Protein AF-A0AAP0C2S6-F1 (afdb_monomer)

Structure (mmCIF, N/CA/C/O backbone):
data_AF-A0AAP0C2S6-F1
#
_entry.id   AF-A0AAP0C2S6-F1
#
loop_
_atom_site.group_PDB
_atom_site.id
_atom_site.type_symbol
_atom_site.label_atom_id
_atom_site.label_alt_id
_atom_site.label_comp_id
_atom_site.label_asym_id
_atom_site.label_entity_id
_atom_site.label_seq_id
_atom_site.pdbx_PDB_ins_code
_atom_site.Cartn_x
_atom_site.Cartn_y
_atom_site.Cartn_z
_atom_site.occupancy
_atom_site.B_iso_or_equiv
_atom_site.auth_seq_id
_atom_site.auth_comp_id
_atom_site.auth_asym_id
_atom_site.auth_atom_id
_atom_site.pdbx_PDB_model_num
ATOM 1 N N . MET A 1 1 ? 3.306 -11.072 3.815 1.00 77.88 1 MET A N 1
ATOM 2 C CA . MET A 1 1 ? 3.794 -11.062 2.414 1.00 77.88 1 MET A CA 1
ATOM 3 C C . MET A 1 1 ? 3.674 -9.688 1.742 1.00 77.88 1 MET A C 1
ATOM 5 O O . MET A 1 1 ? 4.682 -9.221 1.226 1.00 77.88 1 MET A O 1
ATOM 9 N N . LEU A 1 2 ? 2.526 -8.994 1.795 1.00 85.88 2 LEU A N 1
ATOM 10 C CA . LEU A 1 2 ? 2.356 -7.652 1.191 1.00 85.88 2 LEU A CA 1
ATOM 11 C C . LEU A 1 2 ? 3.122 -6.528 1.911 1.00 85.88 2 LEU A C 1
ATOM 13 O O . LEU A 1 2 ? 3.770 -5.707 1.269 1.00 85.88 2 LEU A O 1
ATOM 17 N N . SER A 1 3 ? 3.154 -6.551 3.245 1.00 86.12 3 SER A N 1
ATOM 18 C CA . SER A 1 3 ? 3.886 -5.569 4.065 1.00 86.12 3 SER A CA 1
ATOM 19 C C . SER A 1 3 ? 5.390 -5.477 3.751 1.00 86.12 3 SER A C 1
ATOM 21 O O . SER A 1 3 ? 6.001 -4.426 3.945 1.00 86.12 3 SER A O 1
ATOM 23 N N . ARG A 1 4 ? 5.995 -6.567 3.252 1.00 88.69 4 ARG A N 1
ATOM 24 C CA . ARG A 1 4 ? 7.385 -6.591 2.763 1.00 88.69 4 ARG A CA 1
ATOM 25 C C . ARG A 1 4 ? 7.497 -6.016 1.349 1.00 88.69 4 ARG A C 1
ATOM 27 O O . ARG A 1 4 ? 8.395 -5.219 1.102 1.00 88.69 4 ARG A O 1
ATOM 34 N N . LYS A 1 5 ? 6.566 -6.362 0.450 1.00 89.06 5 LYS A N 1
ATOM 35 C CA . LYS A 1 5 ? 6.506 -5.819 -0.921 1.00 89.06 5 LYS A CA 1
ATOM 36 C C . LYS A 1 5 ? 6.344 -4.296 -0.933 1.00 89.06 5 LYS A C 1
ATOM 38 O O . LYS A 1 5 ? 6.972 -3.646 -1.757 1.00 89.06 5 LYS A O 1
ATOM 43 N N . LEU A 1 6 ? 5.623 -3.735 0.039 1.00 88.88 6 LEU A N 1
ATOM 44 C CA . LEU A 1 6 ? 5.512 -2.286 0.261 1.00 88.88 6 LEU A CA 1
ATOM 45 C C . LEU A 1 6 ? 6.873 -1.583 0.338 1.00 88.88 6 LEU A C 1
ATOM 47 O O . LEU A 1 6 ? 7.034 -0.520 -0.244 1.00 88.88 6 LEU A O 1
ATOM 51 N N . LEU A 1 7 ? 7.869 -2.176 1.007 1.00 87.44 7 LEU A N 1
ATOM 52 C CA . LEU A 1 7 ? 9.213 -1.589 1.068 1.00 87.44 7 LEU A CA 1
ATOM 53 C C . LEU A 1 7 ? 9.973 -1.690 -0.256 1.00 87.44 7 LEU A C 1
ATOM 55 O O . LEU A 1 7 ? 10.783 -0.827 -0.561 1.00 87.44 7 LEU A O 1
ATOM 59 N N . SER A 1 8 ? 9.749 -2.766 -1.007 1.00 86.12 8 SER A N 1
ATOM 60 C CA . SER A 1 8 ? 10.485 -3.040 -2.242 1.00 86.12 8 SER A CA 1
ATOM 61 C C . SER A 1 8 ? 9.928 -2.290 -3.450 1.00 86.12 8 SER A C 1
ATOM 63 O O . SER A 1 8 ? 10.669 -2.074 -4.404 1.00 86.12 8 SER A O 1
ATOM 65 N N . LYS A 1 9 ? 8.631 -1.964 -3.452 1.00 87.56 9 LYS A N 1
ATOM 66 C CA . LYS A 1 9 ? 7.914 -1.452 -4.629 1.00 87.56 9 LYS A CA 1
ATOM 67 C C . LYS A 1 9 ? 7.452 -0.002 -4.512 1.00 87.56 9 LYS A C 1
ATOM 69 O O . LYS A 1 9 ? 7.026 0.550 -5.517 1.00 87.56 9 LYS A O 1
ATOM 74 N N . MET A 1 10 ? 7.513 0.604 -3.326 1.00 86.81 10 MET A N 1
ATOM 75 C CA . MET A 1 10 ? 7.065 1.981 -3.105 1.00 86.81 10 MET A CA 1
ATOM 76 C C . MET A 1 10 ? 8.122 2.806 -2.373 1.00 86.81 10 MET A C 1
ATOM 78 O O . MET A 1 10 ? 8.751 2.350 -1.411 1.00 86.81 10 MET A O 1
ATOM 82 N N . THR A 1 11 ? 8.272 4.053 -2.808 1.00 90.12 11 THR A N 1
ATOM 83 C CA . THR A 1 11 ? 9.143 5.048 -2.168 1.00 90.12 11 THR A CA 1
ATOM 84 C C . THR A 1 11 ? 8.616 5.442 -0.779 1.00 90.12 11 THR A C 1
ATOM 86 O O . THR A 1 11 ? 7.508 5.065 -0.394 1.00 90.12 11 THR A O 1
ATOM 89 N N . SER A 1 12 ? 9.407 6.156 0.039 1.00 89.56 12 SER A N 1
ATOM 90 C CA . SER A 1 12 ? 8.933 6.581 1.376 1.00 89.56 12 SER A CA 1
ATOM 91 C C . SER A 1 12 ? 7.735 7.524 1.280 1.00 89.56 12 SER A C 1
ATOM 93 O O . SER A 1 12 ? 6.725 7.290 1.937 1.00 89.56 12 SER A O 1
ATOM 95 N N . SER A 1 13 ? 7.814 8.510 0.382 1.00 91.00 13 SER A N 1
ATOM 96 C CA . SER A 1 13 ? 6.762 9.510 0.186 1.00 91.00 13 SER A CA 1
ATOM 97 C C . SER A 1 13 ? 5.444 8.886 -0.287 1.00 91.00 13 SER A C 1
ATOM 99 O O . SER A 1 13 ? 4.394 9.178 0.279 1.00 91.00 13 SER A O 1
ATOM 101 N N . GLU A 1 14 ? 5.487 7.955 -1.249 1.00 90.75 14 GLU A N 1
ATOM 102 C CA . GLU A 1 14 ? 4.284 7.236 -1.698 1.00 90.75 14 GLU A CA 1
ATOM 103 C C . GLU A 1 14 ? 3.646 6.403 -0.582 1.00 90.75 14 GLU A C 1
ATOM 105 O O . GLU A 1 14 ? 2.429 6.251 -0.535 1.00 90.75 14 GLU A O 1
ATOM 110 N N . ARG A 1 15 ? 4.458 5.830 0.314 1.00 92.31 15 ARG A N 1
ATOM 111 C CA . ARG A 1 15 ? 3.940 5.059 1.448 1.00 92.31 15 ARG A CA 1
ATOM 112 C C . ARG A 1 15 ? 3.266 5.959 2.470 1.00 92.31 15 ARG A C 1
ATOM 114 O O . ARG A 1 15 ? 2.214 5.596 2.977 1.00 92.31 15 ARG A O 1
ATOM 121 N N . GLU A 1 16 ? 3.869 7.101 2.773 1.00 92.12 16 GLU A N 1
ATOM 122 C CA . GLU A 1 16 ? 3.319 8.078 3.715 1.00 92.12 16 GLU A CA 1
ATOM 123 C C . GLU A 1 16 ? 1.986 8.641 3.216 1.00 92.12 16 GLU A C 1
ATOM 125 O O . GLU A 1 16 ? 1.015 8.637 3.971 1.00 92.12 16 GLU A O 1
ATOM 130 N N . SER A 1 17 ? 1.893 9.015 1.935 1.00 92.88 17 SER A N 1
ATOM 131 C CA . SER A 1 17 ? 0.629 9.479 1.351 1.00 92.88 17 SER A CA 1
ATOM 132 C C . SER A 1 17 ? -0.447 8.389 1.352 1.00 92.88 17 SER A C 1
ATOM 134 O O . SER A 1 17 ? -1.605 8.672 1.662 1.00 92.88 17 SER A O 1
ATOM 136 N N . LEU A 1 18 ? -0.067 7.132 1.091 1.00 93.19 18 LEU A N 1
ATOM 137 C CA . LEU A 1 18 ? -0.966 5.985 1.219 1.00 93.19 18 LEU A CA 1
ATOM 138 C C . LEU A 1 18 ? -1.464 5.800 2.650 1.00 93.19 18 LEU A C 1
ATOM 140 O O . LEU A 1 18 ? -2.658 5.613 2.847 1.00 93.19 18 LEU A O 1
ATOM 144 N N . PHE A 1 19 ? -0.587 5.860 3.652 1.00 93.56 19 PHE A N 1
ATOM 145 C CA . PHE A 1 19 ? -1.004 5.704 5.045 1.00 93.56 19 PHE A CA 1
ATOM 146 C C . PHE A 1 19 ? -1.987 6.797 5.459 1.00 93.56 19 PHE A C 1
ATOM 148 O O . PHE A 1 19 ? -3.040 6.472 6.000 1.00 93.56 19 PHE A O 1
ATOM 155 N N . VAL A 1 20 ? -1.713 8.055 5.105 1.00 93.25 20 VAL A N 1
ATOM 156 C CA . VAL A 1 20 ? -2.617 9.176 5.391 1.00 93.25 20 VAL A CA 1
ATOM 157 C C . VAL A 1 20 ? -3.966 8.995 4.689 1.00 93.25 20 VAL A C 1
ATOM 159 O O . VAL A 1 20 ? -5.003 9.113 5.340 1.00 93.25 20 VAL A O 1
ATOM 162 N N . LYS A 1 21 ? -3.978 8.638 3.395 1.00 92.94 21 LYS A N 1
ATOM 163 C CA . LYS A 1 21 ? -5.222 8.392 2.640 1.00 92.94 21 LYS A CA 1
ATOM 164 C C . LYS A 1 21 ? -6.060 7.272 3.267 1.00 92.94 21 LYS A C 1
ATOM 166 O O . LYS A 1 21 ? -7.281 7.363 3.307 1.00 92.94 21 LYS A O 1
ATOM 171 N N . TRP A 1 22 ? -5.401 6.234 3.774 1.00 91.94 22 TRP A N 1
ATOM 172 C CA . TRP A 1 22 ? -6.043 5.063 4.373 1.00 91.94 22 TRP A CA 1
ATOM 173 C C . TRP A 1 22 ? -6.330 5.217 5.874 1.00 91.94 22 TRP A C 1
ATOM 175 O O . TRP A 1 22 ? -6.739 4.251 6.519 1.00 91.94 22 TRP A O 1
ATOM 185 N N . GLY A 1 23 ? -6.133 6.416 6.437 1.00 91.69 23 GLY A N 1
ATOM 186 C CA . GLY A 1 23 ? -6.427 6.717 7.840 1.00 91.69 23 GLY A CA 1
ATOM 187 C C . GLY A 1 23 ? -5.483 6.042 8.837 1.00 91.69 23 GLY A C 1
ATOM 188 O O . GLY A 1 23 ? -5.846 5.844 9.994 1.00 91.69 23 GLY A O 1
ATOM 189 N N . ILE A 1 24 ? -4.283 5.660 8.400 1.00 92.75 24 ILE A N 1
ATOM 190 C CA . ILE A 1 24 ? -3.248 5.074 9.250 1.00 92.75 24 ILE A CA 1
ATOM 191 C C . ILE A 1 24 ? -2.311 6.189 9.701 1.00 92.75 24 ILE A C 1
ATOM 193 O O . ILE A 1 24 ? -1.646 6.826 8.884 1.00 92.75 24 ILE A O 1
ATOM 197 N N . ASP A 1 25 ? -2.218 6.375 11.013 1.00 91.88 25 ASP A N 1
ATOM 198 C CA . ASP A 1 25 ? -1.285 7.331 11.596 1.00 91.88 25 ASP A CA 1
ATOM 199 C C . ASP A 1 25 ? 0.179 6.949 11.298 1.00 91.88 25 ASP A C 1
ATOM 201 O O . ASP A 1 25 ? 0.573 5.776 11.356 1.00 91.88 25 ASP A O 1
ATOM 205 N N . LEU A 1 26 ? 1.000 7.950 10.973 1.00 89.12 26 LEU A N 1
ATOM 206 C CA . LEU A 1 26 ? 2.397 7.754 10.583 1.00 89.12 26 LEU A CA 1
ATOM 207 C C . LEU A 1 26 ? 3.251 7.247 11.749 1.00 89.12 26 LEU A C 1
ATOM 209 O O . LEU A 1 26 ? 4.169 6.455 11.506 1.00 89.12 26 LEU A O 1
ATOM 213 N N . GLU A 1 27 ? 2.889 7.619 12.978 1.00 89.12 27 GLU A N 1
ATOM 214 C CA . GLU A 1 27 ? 3.523 7.178 14.227 1.00 89.12 27 GLU A CA 1
ATOM 215 C C . GLU A 1 27 ? 3.019 5.803 14.705 1.00 89.12 27 GLU A C 1
ATOM 217 O O . GLU A 1 27 ? 3.521 5.226 15.675 1.00 89.12 27 GLU A O 1
ATOM 222 N N . SER A 1 28 ? 2.047 5.216 14.000 1.00 88.81 28 SER A N 1
ATOM 223 C CA . SER A 1 28 ? 1.444 3.950 14.396 1.00 88.81 28 SER A CA 1
ATOM 224 C C . SER A 1 28 ? 2.398 2.760 14.249 1.00 88.81 28 SER A C 1
ATOM 226 O O . SER A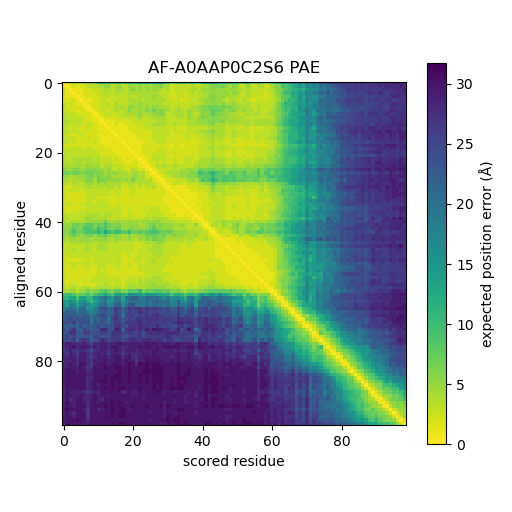 1 28 ? 3.074 2.549 13.230 1.00 88.81 28 SER A O 1
ATOM 228 N N . LYS A 1 29 ? 2.398 1.887 15.263 1.00 88.94 29 LYS A N 1
ATOM 229 C CA . LYS A 1 29 ? 3.158 0.632 15.233 1.00 88.94 29 LYS A CA 1
ATOM 230 C C . LYS A 1 29 ? 2.609 -0.286 14.146 1.00 88.94 29 LYS A C 1
ATOM 232 O O . LYS A 1 29 ? 1.409 -0.474 14.006 1.00 88.94 29 LYS A O 1
ATOM 237 N N . ASN A 1 30 ? 3.495 -0.938 13.398 1.00 89.25 30 ASN A N 1
ATOM 238 C CA . ASN A 1 30 ? 3.112 -1.907 12.366 1.00 89.25 30 ASN A CA 1
ATOM 239 C C . ASN A 1 30 ? 2.210 -1.344 11.243 1.00 89.25 30 ASN A C 1
ATOM 241 O O . ASN A 1 30 ? 1.499 -2.117 10.605 1.00 89.25 30 ASN A O 1
ATOM 245 N N . ARG A 1 31 ? 2.295 -0.044 10.916 1.00 92.69 31 ARG A N 1
ATOM 246 C CA . ARG A 1 31 ? 1.541 0.622 9.825 1.00 92.69 31 ARG A CA 1
ATOM 247 C C . ARG A 1 31 ? 1.430 -0.174 8.513 1.00 92.69 31 ARG A C 1
ATOM 249 O O . ARG A 1 31 ? 0.367 -0.296 7.919 1.00 92.69 31 ARG A O 1
ATOM 256 N N . ARG A 1 32 ? 2.521 -0.827 8.098 1.00 90.94 32 ARG A N 1
ATOM 257 C CA . ARG A 1 32 ? 2.567 -1.675 6.887 1.00 90.94 32 ARG A CA 1
ATOM 258 C C . ARG A 1 32 ? 1.675 -2.914 6.973 1.00 90.94 32 ARG A C 1
ATOM 260 O O . ARG A 1 32 ? 1.195 -3.393 5.953 1.00 90.94 32 ARG A O 1
ATOM 267 N N . PHE A 1 33 ? 1.553 -3.490 8.163 1.00 92.25 33 PHE A N 1
ATOM 268 C CA . PHE A 1 33 ? 0.698 -4.644 8.404 1.00 92.25 33 PHE A CA 1
ATOM 269 C C . PHE A 1 33 ? -0.766 -4.217 8.499 1.00 92.25 33 PHE A C 1
ATOM 271 O O . PHE A 1 33 ? -1.599 -4.858 7.873 1.00 92.25 33 PHE A O 1
ATOM 278 N N . GLN A 1 34 ? -1.047 -3.097 9.173 1.00 92.62 34 GLN A N 1
ATOM 279 C CA . GLN A 1 34 ? -2.393 -2.520 9.235 1.00 92.62 34 GLN A CA 1
ATOM 280 C C . GLN A 1 34 ? -2.941 -2.232 7.837 1.00 92.62 34 GLN A C 1
ATOM 282 O O . GLN A 1 34 ? -4.027 -2.692 7.505 1.00 92.62 34 GLN A O 1
ATOM 287 N N . LEU A 1 35 ? -2.147 -1.581 6.976 1.00 93.38 35 LEU A N 1
ATOM 288 C CA . LEU A 1 35 ? -2.535 -1.355 5.582 1.00 93.38 35 LEU A CA 1
ATOM 289 C C . LEU A 1 35 ? -2.842 -2.675 4.872 1.00 93.38 35 LEU A C 1
ATOM 291 O O . LEU A 1 35 ? -3.880 -2.812 4.240 1.00 93.38 35 LEU A O 1
ATOM 295 N N . ALA A 1 36 ? -1.967 -3.674 5.019 1.00 91.88 36 ALA A N 1
ATOM 296 C CA . ALA A 1 36 ? -2.176 -4.977 4.400 1.00 91.88 36 ALA A CA 1
ATOM 297 C C . ALA A 1 36 ? -3.453 -5.682 4.882 1.00 91.88 36 ALA A C 1
ATOM 299 O O . ALA A 1 36 ? -3.997 -6.469 4.119 1.00 91.88 36 ALA A O 1
ATOM 300 N N . GLN A 1 37 ? -3.918 -5.424 6.107 1.00 91.31 37 GLN A N 1
ATOM 301 C CA . GLN A 1 37 ? -5.203 -5.926 6.595 1.00 91.31 37 GLN A CA 1
ATOM 302 C C . GLN A 1 37 ? -6.368 -5.125 6.006 1.00 91.31 37 GLN A C 1
ATOM 304 O O . GLN A 1 37 ? -7.275 -5.729 5.446 1.00 91.31 37 GLN A O 1
ATOM 309 N N . LEU A 1 38 ? -6.308 -3.788 6.052 1.00 91.50 38 LEU A N 1
ATOM 310 C CA . LEU A 1 38 ? -7.375 -2.902 5.568 1.00 91.50 38 LEU A CA 1
ATOM 311 C C . LEU A 1 38 ? -7.735 -3.116 4.091 1.00 91.50 38 LEU A C 1
ATOM 313 O O . LEU A 1 38 ? -8.899 -2.959 3.727 1.00 91.50 38 LEU A O 1
ATOM 317 N N . LEU A 1 39 ? -6.766 -3.519 3.264 1.00 92.38 39 LEU A N 1
ATOM 318 C CA . LEU A 1 39 ? -6.988 -3.866 1.853 1.00 92.38 39 LEU A CA 1
ATOM 319 C C . LEU A 1 39 ? -7.989 -5.020 1.650 1.00 92.38 39 LEU A C 1
ATOM 321 O O . LEU A 1 39 ? -8.556 -5.138 0.573 1.00 92.38 39 LEU A O 1
ATOM 325 N N . TRP A 1 40 ? -8.207 -5.875 2.655 1.00 90.38 40 TRP A N 1
ATOM 326 C CA . TRP A 1 40 ? -9.109 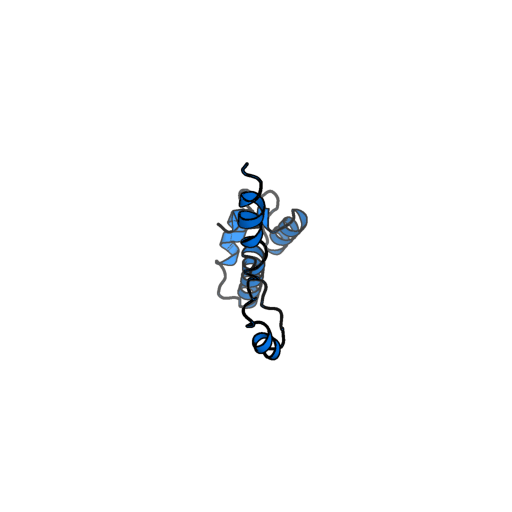-7.034 2.561 1.00 90.38 40 TRP A CA 1
ATOM 327 C C . TRP A 1 40 ? -10.315 -6.947 3.501 1.00 90.38 40 TRP A C 1
ATOM 329 O O . TRP A 1 40 ? -11.161 -7.834 3.480 1.00 90.38 40 TRP A O 1
ATOM 339 N N . THR A 1 41 ? -10.395 -5.915 4.348 1.00 89.31 41 THR A N 1
ATOM 340 C CA . THR A 1 41 ? -11.429 -5.834 5.391 1.00 89.31 41 THR A CA 1
ATOM 341 C C . THR A 1 41 ? -12.770 -5.329 4.868 1.00 89.31 41 THR A C 1
ATOM 343 O O . THR A 1 41 ? -13.807 -5.786 5.336 1.00 89.31 41 THR A O 1
ATOM 34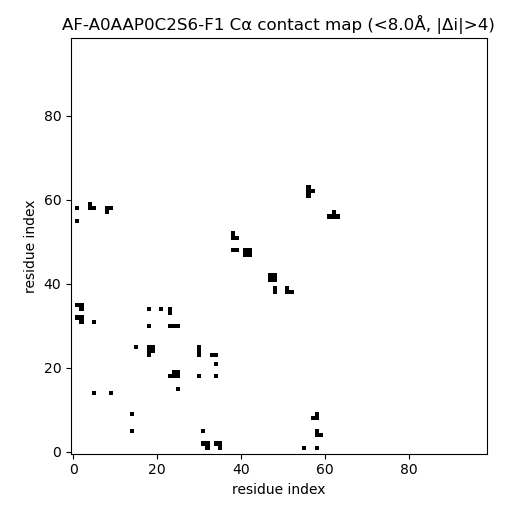6 N N . LYS A 1 42 ? -12.774 -4.364 3.941 1.00 85.88 42 LYS A N 1
ATOM 347 C CA . LYS A 1 42 ? -14.011 -3.765 3.423 1.00 85.88 42 LYS A CA 1
ATOM 348 C C . LYS A 1 42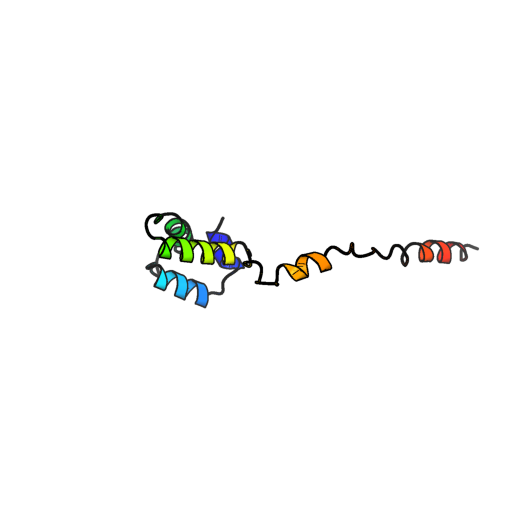 ? -14.294 -4.298 2.024 1.00 85.88 42 LYS A C 1
ATOM 350 O O . LYS A 1 42 ? -13.650 -3.890 1.064 1.00 85.88 42 LYS A O 1
ATOM 355 N N . THR A 1 43 ? -15.251 -5.213 1.929 1.00 88.31 43 THR A N 1
ATOM 356 C CA . THR A 1 43 ? -15.719 -5.798 0.660 1.00 88.31 43 THR A CA 1
ATOM 357 C C . THR A 1 43 ? -17.027 -5.195 0.164 1.00 88.31 43 THR A C 1
ATOM 359 O O . THR A 1 43 ? -17.410 -5.425 -0.978 1.00 88.31 43 THR A O 1
ATOM 362 N N . ASP A 1 44 ? -17.700 -4.427 1.017 1.00 89.44 44 ASP A N 1
ATOM 363 C CA . ASP A 1 44 ? -19.046 -3.909 0.759 1.00 89.44 44 ASP A CA 1
ATOM 364 C C . ASP A 1 44 ? -19.027 -2.633 -0.096 1.00 89.44 44 ASP A C 1
ATOM 366 O O . ASP A 1 44 ? -20.032 -2.262 -0.697 1.00 89.44 44 ASP A O 1
ATOM 370 N N . ASP A 1 45 ? -17.870 -1.971 -0.161 1.00 92.31 45 ASP A N 1
ATOM 371 C CA . ASP A 1 45 ? -17.647 -0.751 -0.927 1.00 92.31 45 ASP A CA 1
ATOM 372 C C . ASP A 1 45 ? -16.810 -1.064 -2.173 1.00 92.31 45 ASP A C 1
ATOM 374 O O . ASP A 1 45 ? -15.629 -1.413 -2.093 1.00 92.31 45 ASP A O 1
ATOM 378 N N . ILE A 1 46 ? -17.443 -0.944 -3.340 1.00 9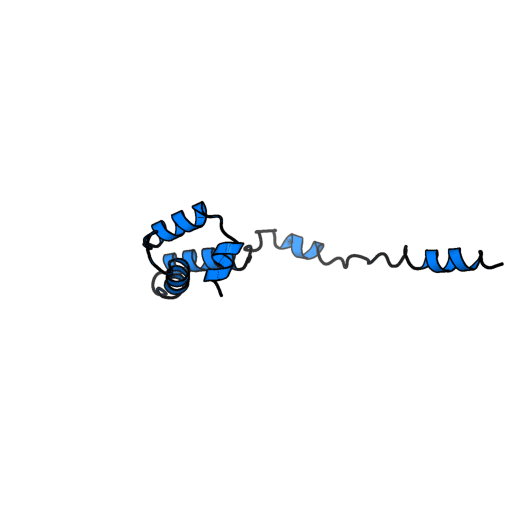1.00 46 ILE A N 1
ATOM 379 C CA . ILE A 1 46 ? -16.832 -1.236 -4.639 1.00 91.00 46 ILE A CA 1
ATOM 380 C C . ILE A 1 46 ? -15.658 -0.286 -4.915 1.00 91.00 46 ILE A C 1
ATOM 382 O O . ILE A 1 46 ? -14.664 -0.709 -5.510 1.00 91.00 46 ILE A O 1
ATOM 386 N N . GLU A 1 47 ? -15.730 0.972 -4.469 1.00 90.75 47 GLU A N 1
ATOM 387 C CA . GLU A 1 47 ? -14.634 1.930 -4.644 1.00 90.75 47 GLU A CA 1
ATOM 388 C C . GLU A 1 47 ? -13.425 1.512 -3.808 1.00 90.75 47 GLU A C 1
ATOM 390 O O . GLU A 1 47 ? -12.309 1.428 -4.324 1.00 90.75 47 GLU A O 1
ATOM 395 N N . HIS A 1 48 ? -13.657 1.135 -2.548 1.00 92.12 48 HIS A N 1
ATOM 396 C CA . HIS A 1 48 ? -12.612 0.600 -1.674 1.00 92.12 48 HIS A CA 1
ATOM 397 C C . HIS A 1 48 ? -11.972 -0.665 -2.253 1.00 92.12 48 HIS A C 1
ATOM 399 O O . HIS A 1 48 ? -10.748 -0.812 -2.221 1.00 92.12 48 HIS A O 1
ATOM 405 N N . VAL A 1 49 ? -12.776 -1.583 -2.797 1.00 92.19 49 VAL A N 1
ATOM 406 C CA . VAL A 1 49 ? -12.282 -2.819 -3.425 1.00 92.19 49 VAL A CA 1
ATOM 407 C C . VAL A 1 49 ? -11.416 -2.501 -4.641 1.00 92.19 49 VAL A C 1
ATOM 409 O O . VAL A 1 49 ? -10.339 -3.081 -4.787 1.00 92.19 49 VAL A O 1
ATOM 412 N N . LYS A 1 50 ? -11.842 -1.554 -5.483 1.00 92.00 50 LYS A N 1
ATOM 413 C CA . LYS A 1 50 ? -11.072 -1.117 -6.650 1.00 92.00 50 LYS A CA 1
ATOM 414 C C . LYS A 1 50 ? -9.728 -0.521 -6.236 1.00 92.00 50 LYS A C 1
ATOM 416 O O . LYS A 1 50 ? -8.689 -0.975 -6.708 1.00 92.00 50 LYS A O 1
ATOM 421 N N . GLU A 1 51 ? -9.727 0.424 -5.297 1.00 92.12 51 GLU A N 1
ATOM 422 C CA . GLU A 1 51 ? -8.482 1.020 -4.802 1.00 92.12 51 GLU A CA 1
ATOM 423 C C . GLU A 1 51 ? -7.567 -0.019 -4.139 1.00 92.12 51 GLU A C 1
ATOM 425 O O . GLU A 1 51 ? -6.344 0.019 -4.300 1.00 92.12 51 GLU A O 1
ATOM 430 N N . SER A 1 52 ? -8.151 -0.980 -3.416 1.00 92.81 52 SER A N 1
ATOM 431 C CA . SER A 1 52 ? -7.404 -2.084 -2.815 1.00 92.81 52 SER A CA 1
ATOM 432 C C . SER A 1 52 ? -6.720 -2.938 -3.879 1.00 92.81 52 SER A C 1
ATOM 434 O O . SER A 1 52 ? -5.534 -3.261 -3.751 1.00 92.81 52 SER A O 1
ATOM 436 N N . ALA A 1 53 ? -7.453 -3.284 -4.941 1.00 91.19 53 ALA A N 1
ATOM 437 C CA . ALA A 1 53 ? -6.944 -4.063 -6.060 1.00 91.19 53 ALA A CA 1
ATOM 438 C C . ALA A 1 53 ? -5.802 -3.333 -6.780 1.00 91.19 53 ALA A C 1
ATOM 440 O O . ALA A 1 53 ? -4.761 -3.946 -7.016 1.00 91.19 53 ALA A O 1
ATOM 441 N N . ASP A 1 54 ? -5.935 -2.028 -7.024 1.00 91.06 54 ASP A N 1
ATOM 442 C CA . ASP A 1 54 ? -4.898 -1.206 -7.662 1.00 91.06 54 ASP A CA 1
ATOM 443 C C . ASP A 1 54 ? -3.597 -1.192 -6.844 1.00 91.06 54 ASP A C 1
ATOM 445 O O . ASP A 1 54 ? -2.491 -1.368 -7.372 1.00 91.06 54 ASP A O 1
ATOM 449 N N . ILE A 1 55 ? -3.708 -1.045 -5.519 1.00 91.50 55 ILE A N 1
ATOM 450 C CA . ILE A 1 55 ? -2.550 -1.089 -4.617 1.00 91.50 55 ILE A CA 1
ATOM 451 C C . ILE A 1 55 ? -1.894 -2.471 -4.663 1.00 91.50 55 ILE A C 1
ATOM 453 O O . ILE A 1 55 ? -0.669 -2.574 -4.775 1.00 91.50 55 ILE A O 1
ATOM 457 N N . VAL A 1 56 ? -2.682 -3.546 -4.592 1.00 91.69 56 VAL A N 1
ATOM 458 C CA . VAL A 1 56 ? -2.159 -4.917 -4.658 1.00 91.69 56 VAL A CA 1
ATOM 459 C C . VAL A 1 56 ? -1.491 -5.182 -6.006 1.00 91.69 56 VAL A C 1
ATOM 461 O O . VAL A 1 56 ? -0.396 -5.747 -6.022 1.00 91.69 56 VAL A O 1
ATOM 464 N N . ALA A 1 57 ? -2.072 -4.722 -7.113 1.00 90.31 57 ALA A N 1
ATOM 465 C CA . ALA A 1 57 ? -1.505 -4.844 -8.451 1.00 90.31 57 ALA A CA 1
ATOM 466 C C . ALA A 1 57 ? -0.123 -4.176 -8.524 1.00 90.31 57 ALA A C 1
ATOM 468 O O . ALA A 1 57 ? 0.873 -4.834 -8.851 1.00 90.31 57 ALA A O 1
ATOM 469 N N . LYS A 1 58 ? -0.016 -2.925 -8.053 1.00 88.25 58 LYS A N 1
ATOM 470 C CA . LYS A 1 58 ? 1.261 -2.196 -7.962 1.00 88.25 58 LYS A CA 1
ATOM 471 C C . LYS A 1 58 ? 2.294 -2.929 -7.094 1.00 88.25 58 LYS A C 1
ATOM 473 O O . LYS A 1 58 ? 3.471 -3.004 -7.452 1.00 88.25 58 LYS A O 1
ATOM 478 N N . LEU A 1 59 ? 1.880 -3.524 -5.971 1.00 89.75 59 LEU A N 1
ATOM 479 C CA . LEU A 1 59 ? 2.772 -4.273 -5.072 1.00 89.75 59 LEU A CA 1
ATOM 480 C C . LEU A 1 59 ? 3.217 -5.628 -5.632 1.00 89.75 59 LEU A C 1
ATOM 482 O O . LEU A 1 59 ? 4.338 -6.086 -5.372 1.00 89.75 59 LEU A O 1
ATOM 486 N N . VAL A 1 60 ? 2.345 -6.311 -6.366 1.00 88.00 60 VAL A N 1
ATOM 487 C CA . VAL A 1 60 ? 2.658 -7.595 -6.998 1.00 88.00 60 VAL A CA 1
ATOM 488 C C . VAL A 1 60 ? 3.487 -7.386 -8.266 1.00 88.00 60 VAL A C 1
ATOM 490 O O . VAL A 1 60 ? 4.249 -8.281 -8.626 1.00 88.00 60 VAL A O 1
ATOM 493 N N . GLY A 1 61 ? 3.464 -6.181 -8.841 1.00 78.75 61 GLY A N 1
ATOM 494 C CA . GLY A 1 61 ? 4.025 -5.909 -10.161 1.00 78.75 61 GLY A CA 1
ATOM 495 C C . GLY A 1 61 ? 3.097 -6.395 -11.270 1.00 78.75 61 GLY A C 1
ATOM 496 O O . GLY A 1 61 ? 3.561 -6.638 -12.378 1.00 78.75 61 GLY A O 1
ATOM 497 N N . TYR A 1 62 ? 1.810 -6.564 -10.954 1.00 69.94 62 TYR A N 1
ATOM 498 C CA . TYR A 1 62 ? 0.780 -6.771 -11.952 1.00 69.94 62 TYR A CA 1
ATOM 499 C C . TYR A 1 62 ? 0.527 -5.413 -12.595 1.00 69.94 62 TYR A C 1
ATOM 501 O O . TYR A 1 62 ? -0.157 -4.553 -12.046 1.00 69.94 62 TYR A O 1
ATOM 509 N N . VAL A 1 63 ? 1.203 -5.185 -13.712 1.00 59.94 63 VAL A N 1
ATOM 510 C CA . VAL A 1 63 ? 0.859 -4.111 -14.631 1.00 59.94 63 VAL A CA 1
ATOM 511 C C . VAL A 1 63 ? -0.408 -4.599 -15.312 1.00 59.94 63 VAL A C 1
ATOM 513 O O . VAL A 1 63 ? -0.381 -5.659 -15.940 1.00 59.94 63 VAL A O 1
ATOM 516 N N . GLU A 1 64 ? -1.522 -3.888 -15.114 1.00 59.16 64 GLU A N 1
ATOM 517 C CA . GLU A 1 64 ? -2.699 -4.061 -15.964 1.00 59.16 64 GLU A CA 1
ATOM 518 C C . GLU A 1 64 ? -2.171 -4.069 -17.396 1.00 59.16 64 GLU A C 1
ATOM 520 O O . GLU A 1 64 ? -1.425 -3.140 -17.729 1.00 59.16 64 GLU A O 1
ATOM 525 N N . PRO A 1 65 ? -2.386 -5.146 -18.18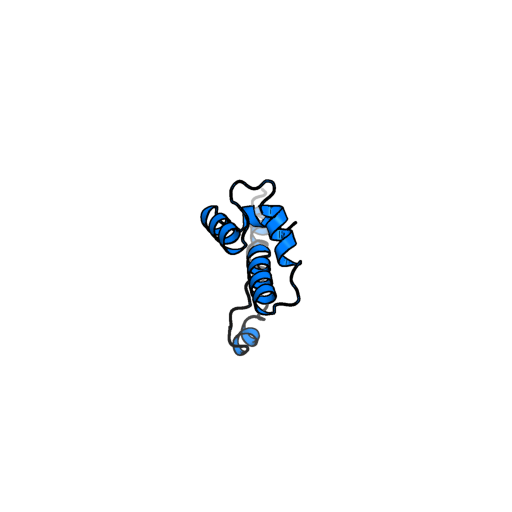2 1.00 53.88 65 PRO A N 1
ATOM 526 C CA . PRO A 1 65 ? -1.848 -5.200 -19.523 1.00 53.88 65 PRO A CA 1
ATOM 527 C C . PRO A 1 65 ? -2.318 -3.916 -20.163 1.00 53.88 65 PRO A C 1
ATOM 529 O O . PRO A 1 65 ? -3.524 -3.672 -20.252 1.00 53.88 65 PRO A O 1
ATOM 532 N N . ASN A 1 66 ? -1.346 -3.064 -20.501 1.00 54.00 66 ASN A N 1
ATOM 533 C CA . ASN A 1 66 ? -1.576 -1.866 -21.278 1.00 54.00 66 ASN A CA 1
ATOM 534 C C . ASN A 1 66 ? -2.613 -2.271 -22.319 1.00 54.00 66 ASN A C 1
ATOM 536 O O . ASN A 1 66 ? -2.535 -3.392 -22.832 1.00 54.00 66 ASN A O 1
ATOM 540 N N . THR A 1 67 ? -3.579 -1.415 -22.606 1.00 56.38 67 THR A N 1
ATOM 541 C CA . THR A 1 67 ? -4.491 -1.558 -23.739 1.00 56.38 67 THR A CA 1
ATOM 542 C C . THR A 1 67 ? -3.689 -1.550 -25.050 1.00 56.38 67 THR A C 1
ATOM 544 O O . THR A 1 67 ? -3.872 -0.713 -25.922 1.00 56.38 67 THR A O 1
ATOM 547 N N . THR A 1 68 ? -2.743 -2.474 -25.211 1.00 56.75 68 THR A N 1
ATOM 548 C CA . THR A 1 68 ? -2.252 -2.931 -26.482 1.00 56.75 68 THR A CA 1
ATOM 549 C C . THR A 1 68 ? -3.508 -3.429 -27.171 1.00 56.75 68 THR A C 1
ATOM 551 O O . THR A 1 68 ? -4.173 -4.314 -26.612 1.00 56.75 68 THR A O 1
ATOM 554 N N . PRO A 1 69 ? -3.895 -2.837 -28.311 1.00 52.84 69 PRO A N 1
ATOM 555 C CA . PRO A 1 69 ? -5.034 -3.335 -29.058 1.00 52.84 69 PRO A CA 1
ATOM 556 C C . PRO A 1 69 ? -4.831 -4.840 -29.220 1.00 52.84 69 PRO A C 1
ATOM 558 O O . PRO A 1 69 ? -3.716 -5.282 -29.509 1.00 52.84 69 PRO A O 1
ATOM 561 N N . MET A 1 70 ? -5.879 -5.630 -28.969 1.00 58.12 70 MET A N 1
ATOM 562 C CA . MET A 1 70 ? -5.834 -7.098 -29.053 1.00 58.12 70 MET A CA 1
ATOM 563 C C . MET A 1 70 ? -5.221 -7.607 -30.376 1.00 58.12 70 MET A C 1
ATOM 565 O O . MET A 1 70 ? -4.750 -8.736 -30.438 1.00 58.12 70 MET A O 1
ATOM 569 N N . GLU A 1 71 ? -5.140 -6.750 -31.395 1.00 60.28 71 GLU A N 1
ATOM 570 C CA . GLU A 1 71 ? -4.426 -6.934 -32.661 1.00 60.28 71 GLU A CA 1
ATOM 571 C C . GLU A 1 71 ? -2.900 -7.167 -32.544 1.00 60.28 71 GLU A C 1
ATOM 573 O O . GLU A 1 71 ? -2.315 -7.801 -33.423 1.00 60.28 71 GLU A O 1
ATOM 578 N N . LEU A 1 72 ? -2.221 -6.717 -31.479 1.00 57.69 72 LEU A N 1
ATOM 579 C CA . LEU A 1 72 ? -0.760 -6.883 -31.339 1.00 57.69 72 LEU A CA 1
ATOM 580 C C . LEU A 1 72 ? -0.337 -8.204 -30.674 1.00 57.69 72 LEU A C 1
ATOM 582 O O . LEU A 1 72 ? 0.827 -8.593 -30.791 1.00 57.69 72 LEU A O 1
ATOM 586 N N . PHE A 1 73 ? -1.256 -8.938 -30.038 1.00 58.03 73 PHE A N 1
ATOM 587 C CA . PHE A 1 73 ? -0.960 -10.280 -29.513 1.00 58.03 73 PHE A CA 1
ATOM 588 C C . PHE A 1 73 ? -0.786 -11.322 -30.628 1.00 58.03 73 PHE A C 1
ATOM 590 O O . PHE A 1 73 ? -0.080 -12.308 -30.436 1.00 58.03 73 PHE A O 1
ATOM 597 N N . SER A 1 74 ? -1.340 -11.078 -31.820 1.00 57.12 74 SER A N 1
ATOM 598 C CA . SER A 1 74 ? -1.100 -11.904 -33.013 1.00 57.12 74 SER A CA 1
ATOM 599 C C . SER A 1 74 ? 0.318 -11.779 -33.583 1.00 57.12 74 SER A C 1
ATOM 601 O O . SER A 1 74 ? 0.732 -12.642 -34.351 1.00 57.12 74 SER A O 1
ATOM 603 N N . LEU A 1 75 ? 1.068 -10.726 -33.232 1.00 58.75 75 LEU A N 1
ATOM 604 C CA . LEU A 1 75 ? 2.369 -10.421 -33.844 1.00 58.75 75 LEU A CA 1
ATOM 605 C C . LEU A 1 75 ? 3.577 -10.735 -32.948 1.00 58.75 75 LEU A C 1
ATOM 607 O O . LEU A 1 75 ? 4.699 -10.769 -33.446 1.00 58.75 75 LEU A O 1
ATOM 611 N N . SER A 1 76 ? 3.386 -10.981 -31.647 1.00 59.12 76 SER A N 1
ATOM 612 C CA . SER A 1 76 ? 4.494 -11.238 -30.709 1.00 59.12 76 SER A CA 1
ATOM 613 C C . SER A 1 76 ? 4.784 -12.720 -30.450 1.00 59.12 76 SER A C 1
ATOM 615 O O . SER A 1 76 ? 5.769 -13.036 -29.784 1.00 59.12 76 SER A O 1
ATOM 617 N N . VAL A 1 77 ? 4.006 -13.642 -31.029 1.00 59.88 77 VAL A N 1
ATOM 618 C CA . VAL A 1 77 ? 4.265 -15.096 -30.980 1.00 59.88 77 VAL A CA 1
ATOM 619 C C . VAL A 1 77 ? 5.140 -15.534 -32.162 1.00 59.88 77 VAL A C 1
ATOM 621 O O . VAL A 1 77 ? 4.914 -16.563 -32.789 1.00 59.88 77 VAL A O 1
ATOM 624 N N . ALA A 1 78 ? 6.157 -14.744 -32.502 1.00 62.69 78 ALA A N 1
ATOM 625 C CA . ALA A 1 78 ? 7.269 -15.279 -33.270 1.00 62.69 78 ALA A CA 1
ATOM 626 C C . ALA A 1 78 ? 8.230 -15.917 -32.255 1.00 62.69 78 ALA A C 1
ATOM 628 O O . ALA A 1 78 ? 8.761 -15.188 -31.409 1.00 62.69 78 ALA A O 1
ATOM 629 N N . PRO A 1 79 ? 8.459 -17.246 -32.271 1.00 59.72 79 PRO A N 1
ATOM 630 C CA . PRO A 1 79 ? 9.550 -17.819 -31.500 1.00 59.72 79 PRO A CA 1
ATOM 631 C C . PRO A 1 79 ? 10.817 -17.080 -31.919 1.00 59.72 79 PRO A C 1
ATOM 633 O O . PRO A 1 79 ? 11.167 -17.033 -33.099 1.00 59.72 79 PRO A O 1
ATOM 636 N N . LYS A 1 80 ? 11.464 -16.431 -30.950 1.00 56.06 80 LYS A N 1
ATOM 637 C CA . LYS A 1 80 ? 12.779 -15.834 -31.146 1.00 56.06 80 LYS A CA 1
ATOM 638 C C . LYS A 1 80 ? 13.650 -16.985 -31.633 1.00 56.06 80 LYS A C 1
ATOM 640 O O . LYS A 1 80 ? 13.862 -17.920 -30.867 1.00 56.06 80 LYS A O 1
ATOM 645 N N . GLN A 1 81 ? 14.053 -16.973 -32.906 1.00 55.78 81 GLN A N 1
ATOM 646 C CA . GLN A 1 81 ? 15.036 -17.930 -33.393 1.00 55.78 81 GLN A CA 1
ATOM 647 C C . GLN A 1 81 ? 16.244 -17.759 -32.484 1.00 55.78 81 GLN A C 1
ATOM 649 O O . GLN A 1 81 ? 16.931 -16.736 -32.528 1.00 55.78 81 GLN A O 1
ATOM 654 N N . GLU A 1 82 ? 16.443 -18.719 -31.588 1.00 54.78 82 GLU A N 1
ATOM 655 C CA . GLU A 1 82 ? 17.713 -18.878 -30.923 1.00 54.78 82 GLU A CA 1
ATOM 656 C C . GLU A 1 82 ? 18.712 -19.025 -32.060 1.00 54.78 82 GLU A C 1
ATOM 658 O O . GLU A 1 82 ? 18.614 -19.934 -32.884 1.00 54.78 82 GLU A O 1
ATOM 663 N N . SER A 1 83 ? 19.611 -18.054 -32.191 1.00 55.66 83 SER A N 1
ATOM 664 C CA . SER A 1 83 ? 20.739 -18.168 -33.094 1.00 55.66 83 SER A CA 1
ATOM 665 C C . SER A 1 83 ? 21.657 -19.258 -32.536 1.00 55.66 83 SER A C 1
ATOM 667 O O . SER A 1 83 ? 22.677 -18.969 -31.905 1.00 55.66 83 SER A O 1
ATOM 669 N N . GLU A 1 84 ? 21.277 -20.518 -32.726 1.00 57.62 84 GLU A N 1
ATOM 670 C CA . GLU A 1 84 ? 22.179 -21.657 -32.689 1.00 57.62 84 GLU A CA 1
ATOM 671 C C . GLU A 1 84 ? 23.196 -21.445 -33.813 1.00 57.62 84 GLU A C 1
ATOM 673 O O . GLU A 1 84 ? 22.968 -21.822 -34.959 1.00 57.62 84 GLU A O 1
ATOM 678 N N . GLY A 1 85 ? 24.296 -20.737 -33.542 1.00 56.94 85 GLY A N 1
ATOM 679 C CA . GLY A 1 85 ? 25.229 -20.477 -34.638 1.00 56.94 85 GLY A CA 1
ATOM 680 C C . GLY A 1 85 ? 26.499 -19.683 -34.394 1.00 56.94 85 GLY A C 1
ATOM 681 O O . GLY A 1 85 ? 27.208 -19.458 -35.367 1.00 56.94 85 GLY A O 1
ATOM 682 N N . PHE A 1 86 ? 26.842 -19.269 -33.169 1.00 51.78 86 PHE A N 1
ATOM 683 C CA . PHE A 1 86 ? 28.129 -18.577 -32.952 1.00 51.78 86 PHE A CA 1
ATOM 684 C C . PHE A 1 86 ? 29.078 -19.239 -31.943 1.00 51.78 86 PHE A C 1
ATOM 686 O O . PHE A 1 86 ? 30.284 -19.037 -32.051 1.00 51.78 86 PHE A O 1
ATOM 693 N N . PHE A 1 87 ? 28.604 -20.100 -31.035 1.00 51.12 87 PHE A N 1
ATOM 694 C CA . PHE A 1 87 ? 29.480 -20.737 -30.033 1.00 51.12 87 PHE A CA 1
ATOM 695 C C . PHE A 1 87 ? 29.970 -22.151 -30.393 1.00 51.12 87 PHE A C 1
ATOM 697 O O . PHE A 1 87 ? 30.939 -22.626 -29.800 1.00 51.12 87 PHE A O 1
ATOM 704 N N . SER A 1 88 ? 29.361 -22.833 -31.367 1.00 56.12 88 SER A N 1
ATOM 705 C CA . SER A 1 88 ? 29.783 -24.181 -31.787 1.00 56.12 88 SER A CA 1
ATOM 706 C C . SER A 1 88 ? 31.041 -24.172 -32.668 1.00 56.12 88 SER A C 1
ATOM 708 O O . SER A 1 88 ? 31.843 -25.102 -32.592 1.00 56.12 88 SER A O 1
ATOM 710 N N . ASN A 1 89 ? 31.284 -23.102 -33.435 1.00 56.34 89 ASN A N 1
ATOM 711 C CA . ASN A 1 89 ? 32.410 -23.043 -34.377 1.00 56.34 89 ASN A CA 1
ATOM 712 C C . ASN A 1 89 ? 33.774 -22.730 -33.738 1.00 56.34 89 ASN A C 1
ATOM 714 O O . ASN A 1 89 ? 34.803 -23.070 -34.320 1.00 56.34 89 ASN A O 1
ATOM 718 N N . TRP A 1 90 ? 33.834 -22.128 -32.547 1.00 56.03 90 TRP A N 1
ATOM 719 C CA . TRP A 1 90 ? 35.124 -21.791 -31.922 1.00 56.03 90 TRP A CA 1
ATOM 720 C C . TRP A 1 90 ? 35.837 -22.997 -31.306 1.00 56.03 90 TRP A C 1
ATOM 722 O O . TRP A 1 90 ? 37.065 -23.012 -31.239 1.00 56.03 90 TRP A O 1
ATOM 732 N N . ARG A 1 91 ? 35.100 -24.047 -30.916 1.00 55.28 91 ARG A N 1
ATOM 733 C CA . ARG A 1 91 ? 35.711 -25.288 -30.406 1.00 55.28 91 ARG A CA 1
ATOM 734 C C . ARG A 1 91 ? 36.511 -26.035 -31.478 1.00 55.28 91 ARG A C 1
ATOM 736 O O . ARG A 1 91 ? 37.520 -26.645 -31.143 1.00 55.28 91 ARG A O 1
ATOM 743 N N . ASN A 1 92 ? 36.129 -25.905 -32.750 1.00 59.41 92 ASN A N 1
ATOM 744 C CA . ASN A 1 92 ? 36.826 -26.541 -33.874 1.00 59.41 92 ASN A CA 1
ATOM 745 C C . ASN A 1 92 ? 38.025 -25.720 -34.384 1.00 59.41 92 ASN A C 1
ATOM 747 O O . ASN A 1 92 ? 38.924 -26.264 -35.017 1.00 59.41 92 ASN A O 1
ATOM 751 N N . ALA A 1 93 ? 38.077 -24.415 -34.097 1.00 59.72 93 ALA A N 1
ATOM 752 C CA . ALA A 1 93 ? 39.209 -23.570 -34.485 1.00 59.72 93 ALA A CA 1
ATOM 753 C C . ALA A 1 93 ? 40.463 -23.843 -33.633 1.00 59.72 93 ALA A C 1
ATOM 755 O O . ALA A 1 93 ? 41.586 -23.704 -34.111 1.00 59.72 93 ALA A O 1
ATOM 756 N N . LEU A 1 94 ? 40.286 -24.284 -32.382 1.00 59.66 94 LEU A N 1
ATOM 757 C CA . LEU A 1 94 ? 41.394 -24.567 -31.464 1.00 59.66 94 LEU A CA 1
ATOM 758 C C . LEU A 1 94 ? 41.977 -25.981 -31.620 1.00 59.66 94 LEU A C 1
ATOM 760 O O . LEU A 1 94 ? 43.075 -26.238 -31.132 1.00 59.66 94 LEU A O 1
ATOM 764 N N . SER A 1 95 ? 41.299 -26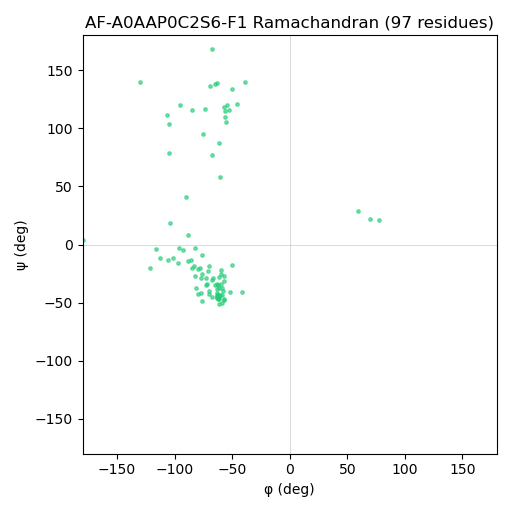.893 -32.329 1.00 59.25 95 SER A N 1
ATOM 765 C CA . SER A 1 95 ? 41.827 -28.238 -32.606 1.00 59.25 95 SER A CA 1
ATOM 766 C C . SER A 1 95 ? 42.901 -28.274 -33.700 1.00 59.25 95 SER A C 1
ATOM 768 O O . SER A 1 95 ? 43.538 -29.307 -33.869 1.00 59.25 95 SER A O 1
ATOM 770 N N . LEU A 1 96 ? 43.136 -27.168 -34.417 1.00 61.84 96 LEU A N 1
ATOM 771 C CA . LEU A 1 96 ? 44.189 -27.055 -35.441 1.00 61.84 96 LEU A CA 1
ATOM 772 C C . LEU A 1 96 ? 45.521 -26.497 -34.909 1.00 61.84 96 LEU A C 1
ATOM 774 O O . LEU A 1 96 ? 46.500 -26.458 -35.645 1.00 61.84 96 LEU A O 1
ATOM 778 N N . LEU A 1 97 ? 45.580 -26.089 -33.638 1.00 60.25 97 LEU A N 1
ATOM 779 C CA . LEU A 1 97 ? 46.792 -25.557 -32.997 1.00 60.25 97 LEU A CA 1
ATOM 780 C C . LEU A 1 97 ? 47.469 -26.565 -32.059 1.00 60.25 97 LEU A C 1
ATOM 782 O O . LEU A 1 97 ? 48.267 -26.183 -31.208 1.00 60.25 97 LEU A O 1
ATOM 786 N N . ARG A 1 98 ? 47.156 -27.856 -32.205 1.00 56.38 98 ARG A N 1
ATOM 787 C CA . ARG A 1 98 ? 47.804 -28.925 -31.444 1.00 56.38 98 ARG A CA 1
ATOM 788 C C . ARG A 1 98 ? 48.796 -29.675 -32.335 1.00 56.38 98 ARG A C 1
ATOM 790 O O . ARG A 1 98 ? 48.484 -30.751 -32.836 1.00 56.38 98 ARG A O 1
ATOM 797 N N . TYR A 1 99 ? 49.965 -29.066 -32.517 1.00 47.66 99 TYR A N 1
ATOM 798 C CA . TYR A 1 99 ? 51.216 -29.741 -32.866 1.00 47.66 99 TYR A CA 1
ATOM 799 C C . TYR A 1 99 ? 52.151 -29.670 -31.663 1.00 47.66 99 TYR A C 1
ATOM 801 O O . TYR A 1 99 ? 52.192 -28.588 -31.033 1.00 47.66 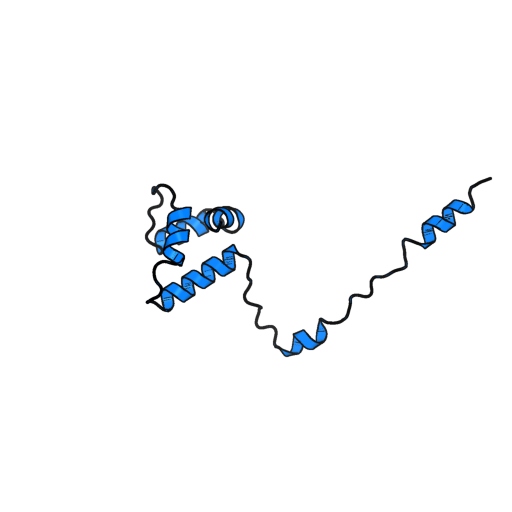99 TYR A O 1
#

Mean predicted aligned erro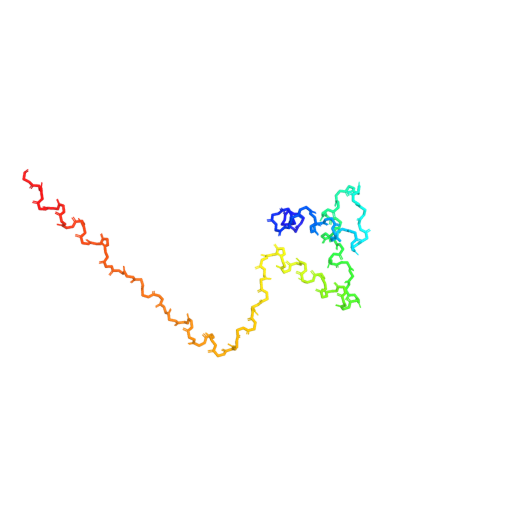r: 14.73 Å

Foldseek 3Di:
DLLVLCVVQDDPVRLVVVCVVLVHDPPDPPSSVVLVVQLPPDPPDPVSVVVSVVSVCSSVVVDPPPPPPPVCVVPPPPPPPPPPDDPPVVVVVVVVPDD

Sequence (99 aa):
MLSRKLLSKMTSSERESLFVKWGIDLESKNRRFQLAQLLWTKTDDIEHVKESADIVAKLVGYVEPNTTPMELFSLSVAPKQESEGFFSNWRNALSLLRY

Organism: NCBI:txid3103831

pLDDT: mean 77.57, std 16.23, range [47.66, 93.56]

InterPro domains:
  IPR021881 NPK1-activating kinesin-like protein, C-terminal [PF11995] (1-79)

Secondary structure (DSSP, 8-state):
-HHHHHHHHS-HHHHHHHHHHTT--TT-TTHHHHHHHHHHH--S-HHHHHHHHHHHHHHHT--------GGGTTTS-------TTSSSSHHHHGGGS--

Solvent-accessible surface area (backbone atoms only — not comparable to full-atom values): 6276 Å² total; per-residue (Å²): 116,61,47,60,31,48,67,77,64,43,56,72,66,61,48,51,54,47,31,56,76,70,72,41,58,88,88,43,83,62,49,51,52,53,52,58,47,57,55,70,66,53,77,89,42,69,66,57,39,50,54,28,49,54,53,50,26,59,49,73,66,52,68,74,76,68,88,64,58,78,76,56,67,78,70,66,77,59,78,75,77,74,79,85,77,72,74,74,63,59,65,64,62,60,67,76,72,76,126

Radius of gyration: 24.93 Å; Cα contacts (8 Å, |Δi|>4): 44; chains: 1; bounding box: 70×39×51 Å

Nearest PDB structures (foldseek):
  7r87-assembly1_A  TM=4.832E-01  e=8.977E+00  Homo sapiens